Protein AF-B7NH53-F1 (afdb_monomer_lite)

Secondary structure (DSSP, 8-state):
---HHHHHHHHHHHHHHTT--HHHHHHHHTT--HHHHHHHHTS-HHHHHHHHHH----HHHHHHHHHHHHHHTT-

pLDDT: mean 75.92, std 12.15, range [36.66, 92.44]

Organism: Escherichia coli O17:K52:H18 (strain UMN026 / ExPEC) (NCBI:txid585056)

Structure (mmCIF, N/CA/C/O backbone):
data_AF-B7NH53-F1
#
_entry.id   AF-B7NH53-F1
#
loop_
_atom_site.group_PDB
_atom_site.id
_atom_site.type_symbol
_atom_site.label_atom_id
_atom_site.label_alt_id
_atom_site.label_comp_id
_atom_site.label_asym_id
_atom_site.label_entity_id
_atom_site.label_seq_id
_atom_site.pdbx_PDB_ins_code
_atom_site.Cartn_x
_atom_site.Cartn_y
_atom_site.Cartn_z
_atom_site.occupancy
_atom_site.B_iso_or_equiv
_atom_site.auth_seq_id
_atom_site.auth_comp_id
_atom_site.auth_asym_id
_atom_site.auth_atom_id
_atom_site.pdbx_PDB_model_num
ATOM 1 N N . MET A 1 1 ? 15.509 -10.845 -20.138 1.00 54.69 1 MET A N 1
ATOM 2 C CA . MET A 1 1 ? 14.170 -10.360 -19.760 1.00 54.69 1 MET A CA 1
ATOM 3 C C . MET A 1 1 ? 14.273 -10.007 -18.294 1.00 54.69 1 MET A C 1
ATOM 5 O O . MET A 1 1 ? 14.523 -10.903 -17.502 1.00 54.69 1 MET A O 1
ATOM 9 N N . ILE A 1 2 ? 14.297 -8.718 -17.960 1.00 55.12 2 ILE A N 1
ATOM 10 C CA . ILE A 1 2 ? 14.266 -8.323 -16.552 1.00 55.12 2 ILE A CA 1
ATOM 11 C C . ILE A 1 2 ? 12.873 -8.695 -16.057 1.00 55.12 2 ILE A C 1
ATOM 13 O O . ILE A 1 2 ? 11.879 -8.348 -16.690 1.00 55.12 2 ILE A O 1
ATOM 17 N N . ASP A 1 3 ? 12.840 -9.493 -15.001 1.00 77.69 3 ASP A N 1
ATOM 18 C CA . ASP A 1 3 ? 11.621 -10.012 -14.415 1.00 77.69 3 ASP A CA 1
ATOM 19 C C . ASP A 1 3 ? 10.779 -8.830 -13.913 1.00 77.69 3 ASP A C 1
ATOM 21 O O . ASP A 1 3 ? 11.216 -8.068 -13.044 1.00 77.69 3 ASP A O 1
ATOM 25 N N . LEU A 1 4 ? 9.621 -8.605 -14.542 1.00 67.62 4 LEU A N 1
ATOM 26 C CA . LEU A 1 4 ? 8.762 -7.454 -14.254 1.00 67.62 4 LEU A CA 1
ATOM 27 C C . LEU A 1 4 ? 8.392 -7.418 -12.763 1.00 67.62 4 LEU A C 1
ATOM 29 O O . LEU A 1 4 ? 8.359 -6.342 -12.165 1.00 67.62 4 LEU A O 1
ATOM 33 N N . GLU A 1 5 ? 8.211 -8.589 -12.142 1.00 69.38 5 GLU A N 1
ATOM 34 C CA . GLU A 1 5 ? 7.906 -8.711 -10.716 1.00 69.38 5 GLU A CA 1
ATOM 35 C C . GLU A 1 5 ? 9.064 -8.223 -9.841 1.00 69.38 5 GLU A C 1
ATOM 37 O O . GLU A 1 5 ? 8.853 -7.595 -8.797 1.00 69.38 5 GLU A O 1
ATOM 42 N N . ASN A 1 6 ? 10.303 -8.482 -10.268 1.00 77.88 6 ASN A N 1
ATOM 43 C CA . ASN A 1 6 ? 11.483 -8.035 -9.543 1.00 77.88 6 ASN A CA 1
ATOM 44 C C . ASN A 1 6 ? 11.620 -6.509 -9.602 1.00 77.88 6 ASN A C 1
ATOM 46 O O . ASN A 1 6 ? 11.897 -5.886 -8.579 1.00 77.88 6 ASN A O 1
ATOM 50 N N . GLN A 1 7 ? 11.318 -5.887 -10.747 1.00 72.38 7 GLN A N 1
ATOM 51 C CA . GLN A 1 7 ? 11.289 -4.422 -10.849 1.00 72.38 7 GLN A CA 1
ATOM 52 C C . GLN A 1 7 ? 10.164 -3.798 -10.023 1.00 72.38 7 GLN A C 1
ATOM 54 O O . GLN A 1 7 ? 10.353 -2.739 -9.423 1.00 72.38 7 GLN A O 1
ATOM 59 N N . GLU A 1 8 ? 8.989 -4.426 -9.967 1.00 76.50 8 GLU A N 1
ATOM 60 C CA . GLU A 1 8 ? 7.890 -3.945 -9.125 1.00 76.50 8 GLU A CA 1
ATOM 61 C C . GLU A 1 8 ? 8.245 -4.002 -7.644 1.00 76.50 8 GLU A C 1
ATOM 63 O O . GLU A 1 8 ? 8.049 -3.016 -6.922 1.00 76.50 8 GLU A O 1
ATOM 68 N N . ARG A 1 9 ? 8.843 -5.112 -7.203 1.00 77.56 9 ARG A N 1
ATOM 69 C CA . ARG A 1 9 ? 9.370 -5.237 -5.841 1.00 77.56 9 ARG A CA 1
ATOM 70 C C . ARG A 1 9 ? 10.431 -4.191 -5.552 1.00 77.56 9 ARG A C 1
ATOM 72 O O . ARG A 1 9 ? 10.378 -3.582 -4.488 1.00 77.56 9 ARG A O 1
ATOM 79 N N . GLU A 1 10 ? 11.360 -3.951 -6.470 1.00 81.94 10 GLU A N 1
ATOM 80 C CA . GLU A 1 10 ? 12.400 -2.936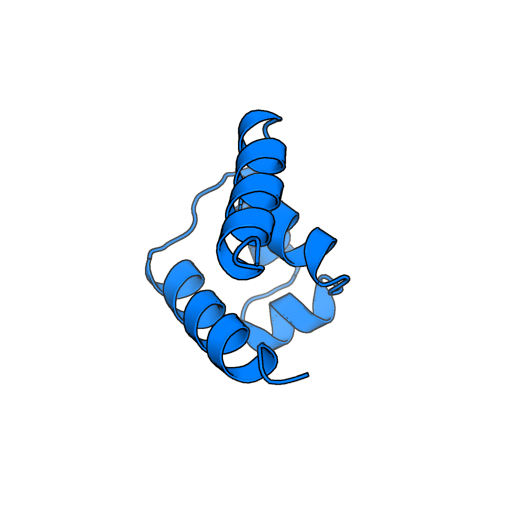 -6.292 1.00 81.94 10 GLU A CA 1
ATOM 81 C C . GLU A 1 10 ? 11.815 -1.529 -6.174 1.00 81.94 10 GLU A C 1
ATOM 83 O O . GLU A 1 10 ? 12.198 -0.794 -5.268 1.00 81.94 10 GLU A O 1
ATOM 88 N N . VAL A 1 11 ? 10.835 -1.161 -7.004 1.00 77.00 11 VAL A N 1
ATOM 89 C CA . VAL A 1 11 ? 10.185 0.158 -6.914 1.00 77.00 11 VAL A CA 1
ATOM 90 C C . VAL A 1 11 ? 9.432 0.320 -5.594 1.00 77.00 11 VAL A C 1
ATOM 92 O O . VAL A 1 11 ? 9.550 1.361 -4.944 1.00 77.00 11 VAL A O 1
ATOM 95 N N . ILE A 1 12 ? 8.696 -0.706 -5.161 1.00 78.06 12 ILE A N 1
ATOM 96 C CA . ILE A 1 12 ? 7.987 -0.679 -3.877 1.00 78.06 12 ILE A CA 1
ATOM 97 C C . ILE A 1 12 ? 8.985 -0.599 -2.713 1.00 78.06 12 ILE A C 1
ATOM 99 O O . ILE A 1 12 ? 8.782 0.190 -1.791 1.00 78.06 12 ILE A O 1
ATOM 103 N N . ASN A 1 13 ? 10.089 -1.347 -2.774 1.00 77.44 13 ASN A N 1
ATOM 104 C CA . ASN A 1 13 ? 11.148 -1.316 -1.765 1.00 77.44 13 ASN A CA 1
ATOM 105 C C . ASN A 1 13 ? 11.881 0.033 -1.736 1.00 77.44 13 ASN A C 1
ATOM 107 O O . ASN A 1 13 ? 12.222 0.519 -0.663 1.00 77.44 13 ASN A O 1
ATOM 111 N N . LEU A 1 14 ? 12.091 0.678 -2.884 1.00 78.75 14 LEU A N 1
ATOM 112 C CA . LEU A 1 14 ? 12.686 2.015 -2.961 1.00 78.75 14 LEU A CA 1
ATOM 113 C C . LEU A 1 14 ? 11.774 3.081 -2.351 1.00 78.75 14 LEU A C 1
ATOM 115 O O . LEU A 1 14 ? 12.257 3.970 -1.651 1.00 78.75 14 LEU A O 1
ATOM 119 N N . MET A 1 15 ? 10.464 3.010 -2.598 1.00 77.00 15 MET A N 1
ATOM 120 C CA . MET A 1 15 ? 9.483 3.892 -1.952 1.00 77.00 15 MET A CA 1
ATOM 121 C C . MET A 1 15 ? 9.428 3.639 -0.441 1.00 77.00 15 MET A C 1
ATOM 123 O O . MET A 1 15 ? 9.380 4.584 0.345 1.00 77.00 15 MET A O 1
ATOM 127 N N . PHE A 1 16 ? 9.517 2.373 -0.035 1.00 74.56 16 PHE A N 1
ATOM 128 C CA . PHE A 1 16 ? 9.592 1.970 1.364 1.00 74.56 16 PHE A CA 1
ATOM 129 C C . PHE A 1 16 ? 10.816 2.539 2.085 1.00 74.56 16 PHE A C 1
ATOM 131 O O . PHE A 1 16 ? 10.689 3.150 3.143 1.00 74.56 16 PHE A O 1
ATOM 138 N N . SER A 1 17 ? 11.994 2.442 1.466 1.00 75.06 17 SER A N 1
ATOM 139 C CA . SER A 1 17 ? 13.234 3.044 1.973 1.00 75.06 17 SER A CA 1
ATOM 140 C C . SER A 1 17 ? 13.171 4.573 2.086 1.00 75.06 17 SER A C 1
ATOM 142 O O . SER A 1 17 ? 13.970 5.162 2.807 1.00 75.06 17 SER A O 1
ATOM 144 N N . 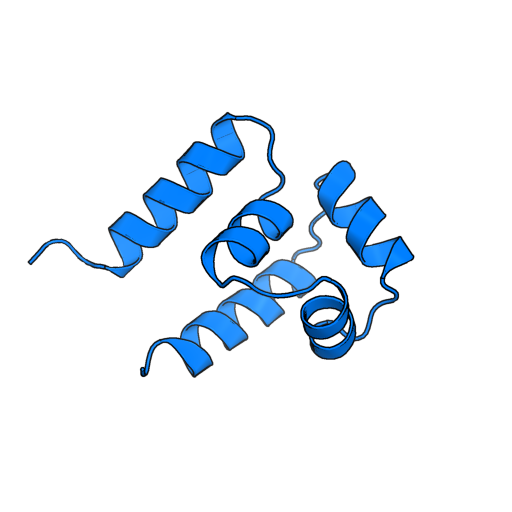GLN A 1 18 ? 12.216 5.223 1.412 1.00 76.50 18 GLN A N 1
ATOM 145 C CA . GLN A 1 18 ? 11.942 6.662 1.527 1.00 76.50 18 GLN A CA 1
ATOM 146 C C . GLN A 1 18 ? 10.915 6.996 2.628 1.00 76.50 18 GLN A C 1
ATOM 148 O O . GLN A 1 18 ? 10.468 8.137 2.729 1.00 76.50 18 GLN A O 1
ATOM 153 N N . GLY A 1 19 ? 10.527 6.020 3.456 1.00 76.38 19 GLY A N 1
ATOM 154 C CA . GLY A 1 19 ? 9.568 6.204 4.549 1.00 76.38 19 GLY A CA 1
ATOM 155 C C . GLY A 1 19 ? 8.104 6.213 4.102 1.00 76.38 19 GLY A C 1
ATOM 156 O O . GLY A 1 19 ? 7.222 6.600 4.871 1.00 76.38 19 GLY A O 1
ATOM 157 N N . ILE A 1 20 ? 7.820 5.804 2.861 1.00 79.06 20 ILE A N 1
ATOM 158 C CA . ILE A 1 20 ? 6.451 5.578 2.394 1.00 79.06 20 ILE A CA 1
ATOM 159 C C . ILE A 1 20 ? 6.035 4.187 2.861 1.00 79.06 20 ILE A C 1
ATOM 161 O O . ILE A 1 20 ? 6.704 3.205 2.551 1.00 79.06 20 ILE A O 1
ATOM 165 N N . SER A 1 21 ? 4.904 4.064 3.559 1.00 81.69 21 SER A N 1
ATOM 166 C CA . SER A 1 21 ? 4.439 2.733 3.951 1.00 81.69 21 SER A CA 1
ATOM 167 C C . SER A 1 21 ? 4.260 1.829 2.738 1.00 81.69 21 SER A C 1
ATOM 169 O O . SER A 1 21 ? 3.796 2.258 1.680 1.00 81.69 21 SER A O 1
ATOM 171 N N . TRP A 1 22 ? 4.561 0.545 2.914 1.00 80.94 22 TRP A N 1
ATOM 172 C CA . TRP A 1 22 ? 4.450 -0.438 1.838 1.00 80.94 22 TRP A CA 1
ATOM 173 C C . TRP A 1 22 ? 3.063 -0.420 1.171 1.00 80.94 22 TRP A C 1
ATOM 175 O O . TRP A 1 22 ? 2.952 -0.467 -0.048 1.00 80.94 22 TRP A O 1
ATOM 185 N N . LEU A 1 23 ? 1.995 -0.251 1.961 1.00 81.31 23 LEU A N 1
ATOM 186 C CA . LEU A 1 23 ? 0.627 -0.165 1.446 1.00 81.31 23 LEU A CA 1
ATOM 187 C C . LEU A 1 23 ? 0.383 1.097 0.610 1.00 81.31 23 LEU A C 1
ATOM 189 O O . LEU A 1 23 ? -0.273 1.016 -0.426 1.00 81.31 23 LEU A O 1
ATOM 193 N N . ALA A 1 24 ? 0.931 2.241 1.024 1.00 84.12 24 ALA A N 1
ATOM 194 C CA . ALA A 1 24 ? 0.853 3.463 0.235 1.00 84.12 24 ALA A CA 1
ATOM 195 C C . ALA A 1 24 ? 1.677 3.346 -1.057 1.00 84.12 24 ALA A C 1
ATOM 197 O O . ALA A 1 24 ? 1.200 3.760 -2.112 1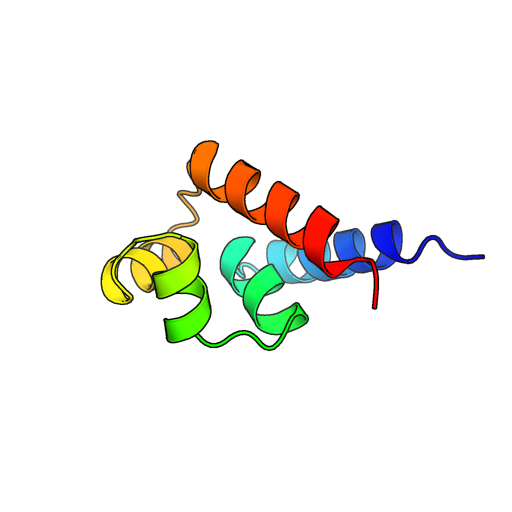.00 84.12 24 ALA A O 1
ATOM 198 N N . ALA A 1 25 ? 2.864 2.736 -1.002 1.00 83.62 25 ALA A N 1
ATOM 199 C CA . ALA A 1 25 ? 3.713 2.502 -2.170 1.00 83.62 25 ALA A CA 1
ATOM 200 C C . ALA A 1 25 ? 3.011 1.621 -3.218 1.00 83.62 25 ALA A C 1
ATOM 202 O O . ALA A 1 25 ? 2.915 2.003 -4.386 1.00 83.62 25 ALA A O 1
ATOM 203 N N . VAL A 1 26 ? 2.432 0.495 -2.788 1.00 81.75 26 VAL A N 1
ATOM 204 C CA . VAL A 1 26 ? 1.629 -0.398 -3.643 1.00 81.75 26 VAL A CA 1
ATOM 205 C C . VAL A 1 26 ? 0.429 0.349 -4.227 1.00 81.75 26 VAL A C 1
ATOM 207 O O . VAL A 1 26 ? 0.210 0.331 -5.439 1.00 81.75 26 VAL A O 1
ATOM 210 N N . ARG A 1 27 ? -0.325 1.076 -3.395 1.00 87.81 27 ARG A N 1
ATOM 211 C CA . ARG A 1 27 ? -1.496 1.836 -3.849 1.00 87.81 27 ARG A CA 1
ATOM 212 C C . ARG A 1 27 ? -1.134 2.874 -4.917 1.00 87.81 27 ARG A C 1
ATOM 214 O O . ARG A 1 27 ? -1.835 2.977 -5.923 1.00 87.81 27 ARG A O 1
ATOM 221 N N . ILE A 1 28 ? -0.055 3.631 -4.710 1.00 84.75 28 ILE A N 1
ATOM 222 C CA . ILE A 1 28 ? 0.435 4.645 -5.657 1.00 84.75 28 ILE A CA 1
ATOM 223 C C . ILE A 1 28 ? 0.881 3.983 -6.966 1.00 84.75 28 ILE A C 1
ATOM 225 O O . ILE A 1 28 ? 0.505 4.455 -8.040 1.00 84.75 28 ILE A O 1
ATOM 229 N N . ARG A 1 29 ? 1.622 2.870 -6.890 1.00 83.50 29 ARG A N 1
ATOM 230 C CA . ARG A 1 29 ? 2.107 2.121 -8.059 1.00 83.50 29 ARG A CA 1
ATOM 231 C C . ARG A 1 29 ? 0.965 1.641 -8.954 1.00 83.50 29 ARG A C 1
ATOM 233 O O . ARG A 1 29 ? 1.020 1.854 -10.162 1.00 83.50 29 ARG A O 1
ATOM 240 N N . HIS A 1 30 ? -0.078 1.060 -8.364 1.00 83.44 30 HIS A N 1
ATOM 241 C CA . HIS A 1 30 ? -1.248 0.569 -9.100 1.00 83.44 30 HIS A CA 1
ATOM 242 C C . HIS A 1 30 ? -2.301 1.655 -9.376 1.00 83.44 30 HIS A C 1
ATOM 244 O O . HIS A 1 30 ? -3.370 1.346 -9.893 1.00 83.44 30 HIS A O 1
ATOM 250 N N . LYS A 1 31 ? -2.015 2.927 -9.054 1.00 87.56 31 LYS A N 1
ATOM 251 C CA . LYS A 1 31 ? -2.919 4.077 -9.251 1.00 87.56 31 LYS A CA 1
ATOM 252 C C . LYS A 1 31 ? -4.295 3.900 -8.593 1.00 87.56 31 LYS A C 1
ATOM 254 O O . LYS A 1 31 ? -5.290 4.432 -9.077 1.00 87.56 31 LYS A O 1
ATOM 259 N N . LEU A 1 32 ? -4.344 3.189 -7.468 1.00 88.44 32 LEU A N 1
ATOM 260 C CA . LEU A 1 32 ? -5.585 2.902 -6.756 1.00 88.44 32 LEU A CA 1
ATOM 261 C C . LEU A 1 32 ? -5.965 4.054 -5.814 1.00 88.44 32 LEU A C 1
ATOM 263 O O . LEU A 1 32 ? -5.140 4.631 -5.088 1.00 88.44 32 LEU A O 1
ATOM 267 N N . SER A 1 33 ? -7.249 4.391 -5.786 1.00 90.75 33 SER A N 1
ATOM 268 C CA . SER A 1 33 ? -7.799 5.346 -4.829 1.00 90.75 33 SER A CA 1
ATOM 269 C C . SER A 1 33 ? -7.917 4.726 -3.434 1.00 90.75 33 SER A C 1
ATOM 271 O O . SER A 1 33 ? -8.021 3.511 -3.252 1.00 90.75 33 SER A O 1
ATOM 273 N N . LEU A 1 34 ? -7.952 5.577 -2.405 1.00 89.31 34 LEU A N 1
ATOM 274 C CA . LEU A 1 34 ? -8.224 5.125 -1.036 1.00 89.31 34 LEU A CA 1
ATOM 275 C C . LEU A 1 34 ? -9.584 4.422 -0.917 1.00 89.31 34 LEU A C 1
ATOM 277 O O . LEU A 1 34 ? -9.728 3.533 -0.084 1.00 89.31 34 LEU A O 1
ATOM 281 N N . ALA A 1 35 ? -10.572 4.814 -1.727 1.00 90.75 35 ALA A N 1
ATOM 282 C CA . ALA A 1 35 ? -11.903 4.218 -1.717 1.00 90.75 35 ALA A CA 1
ATOM 283 C C . ALA A 1 35 ? -11.887 2.786 -2.270 1.00 90.75 35 ALA A C 1
ATOM 285 O O . ALA A 1 35 ? -12.477 1.893 -1.661 1.00 90.75 35 ALA A O 1
ATOM 286 N N . GLU A 1 36 ? -11.167 2.551 -3.368 1.00 89.06 36 GLU A N 1
ATOM 287 C CA . GLU A 1 36 ? -11.008 1.215 -3.957 1.00 89.06 36 GLU A CA 1
ATOM 288 C C . GLU A 1 36 ? -10.305 0.267 -2.986 1.00 89.06 36 GLU A C 1
ATOM 290 O O . GLU A 1 36 ? -10.829 -0.804 -2.679 1.00 89.06 36 GLU A O 1
ATOM 295 N N . VAL A 1 37 ? -9.180 0.700 -2.409 1.00 86.94 37 VAL A N 1
ATOM 296 C CA . VAL A 1 37 ? -8.434 -0.100 -1.426 1.00 86.94 37 VAL A CA 1
ATOM 297 C C . VAL A 1 37 ? -9.251 -0.345 -0.155 1.00 86.94 37 VAL A C 1
ATOM 299 O O . VAL A 1 37 ? -9.244 -1.449 0.386 1.00 86.94 37 VAL A O 1
ATOM 302 N N . SER A 1 38 ? -9.984 0.662 0.324 1.00 90.00 38 SER A N 1
ATOM 303 C CA . SER A 1 38 ? -10.875 0.546 1.485 1.00 90.00 38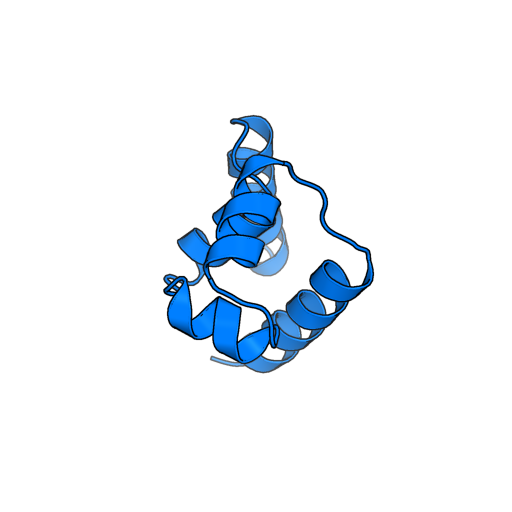 SER A CA 1
ATOM 304 C C . SER A 1 38 ? -11.966 -0.501 1.252 1.00 90.00 38 SER A C 1
ATOM 306 O O . SER A 1 38 ? -12.154 -1.383 2.095 1.00 90.00 38 SER A O 1
ATOM 308 N N . LYS A 1 39 ? -12.629 -0.454 0.090 1.00 89.56 39 LYS A N 1
ATOM 309 C CA . LYS A 1 39 ? -13.660 -1.421 -0.309 1.00 89.56 39 LYS A CA 1
ATOM 310 C C . LYS A 1 39 ? -13.088 -2.832 -0.429 1.00 89.56 39 LYS A C 1
ATOM 312 O O . LYS A 1 39 ? -13.672 -3.774 0.093 1.00 89.56 39 LYS A O 1
ATOM 317 N N . MET A 1 40 ? -11.929 -2.961 -1.065 1.00 86.44 40 MET A N 1
ATOM 318 C CA . MET A 1 40 ? -11.255 -4.237 -1.289 1.00 86.44 40 MET A CA 1
ATOM 319 C C . MET A 1 40 ? -10.790 -4.898 0.017 1.00 86.44 40 MET A C 1
ATOM 321 O O . MET A 1 40 ? -10.968 -6.097 0.228 1.00 86.44 40 MET A O 1
ATOM 325 N N . LEU A 1 41 ? -10.215 -4.115 0.931 1.00 82.62 41 LEU A N 1
ATOM 326 C CA . LEU A 1 41 ? -9.760 -4.623 2.223 1.00 82.62 41 LEU A CA 1
ATOM 327 C C . LEU A 1 41 ? -10.905 -4.832 3.222 1.00 82.62 41 LEU A C 1
ATOM 329 O O . LEU A 1 41 ? -10.720 -5.568 4.197 1.00 82.62 41 LEU A O 1
ATOM 333 N N . GLY A 1 42 ? -12.071 -4.229 2.976 1.00 88.06 42 GLY A N 1
ATOM 334 C CA . GLY A 1 42 ? -13.216 -4.255 3.884 1.00 88.06 42 GLY A CA 1
ATOM 335 C C . GLY A 1 42 ? -12.974 -3.438 5.155 1.00 88.06 42 GLY A C 1
ATOM 336 O O . GLY A 1 42 ? -13.426 -3.822 6.230 1.00 88.06 42 GLY A O 1
ATOM 337 N N . ILE A 1 43 ? -12.218 -2.341 5.058 1.00 87.56 43 ILE A N 1
ATOM 338 C CA . ILE A 1 43 ? -11.890 -1.458 6.188 1.00 87.56 43 ILE A CA 1
ATOM 339 C C . ILE A 1 43 ? -12.265 -0.019 5.861 1.00 87.56 43 ILE A C 1
ATOM 341 O O . ILE A 1 43 ? -12.289 0.361 4.697 1.00 87.56 43 ILE A O 1
ATOM 345 N N . SER A 1 44 ? -12.503 0.815 6.874 1.00 92.44 44 SER A N 1
ATOM 346 C CA . SER A 1 44 ? -12.790 2.235 6.642 1.00 92.44 44 SER A CA 1
ATOM 347 C C . SER A 1 44 ? -11.587 2.982 6.041 1.00 92.44 44 SER A C 1
ATOM 349 O O . SER A 1 44 ? -10.433 2.669 6.348 1.00 92.44 44 SER A O 1
ATOM 351 N N . ILE A 1 45 ? -11.845 4.033 5.253 1.00 90.81 45 ILE A N 1
ATOM 352 C CA . ILE A 1 45 ? -10.799 4.921 4.708 1.00 90.81 45 ILE A CA 1
ATOM 353 C C . ILE A 1 45 ? -9.939 5.527 5.830 1.00 90.81 45 ILE A C 1
ATOM 355 O O . ILE A 1 45 ? -8.728 5.679 5.678 1.00 90.81 45 ILE A O 1
ATOM 359 N N . ASN A 1 46 ? -10.537 5.850 6.980 1.00 90.38 46 ASN A N 1
ATOM 360 C CA . ASN A 1 46 ? -9.808 6.404 8.123 1.00 90.38 46 ASN A CA 1
ATOM 361 C C . ASN A 1 46 ? -8.850 5.375 8.739 1.00 90.38 46 ASN A C 1
ATOM 363 O O . ASN A 1 46 ? -7.705 5.708 9.054 1.00 90.38 46 ASN A O 1
ATOM 367 N N . SER A 1 47 ? -9.284 4.117 8.851 1.00 86.50 47 SER A N 1
ATOM 368 C CA . SER A 1 47 ? -8.426 3.001 9.262 1.00 86.50 47 SER A CA 1
ATOM 369 C C . SER A 1 47 ? -7.286 2.795 8.265 1.00 86.50 47 SER A C 1
ATOM 371 O O . SER A 1 47 ? -6.136 2.674 8.680 1.00 86.50 47 SER A O 1
ATOM 373 N N . LEU A 1 48 ? -7.586 2.836 6.962 1.00 87.19 48 LEU A N 1
ATOM 374 C CA . LEU A 1 48 ? -6.599 2.713 5.890 1.00 87.19 48 LEU A CA 1
ATOM 375 C C . LEU A 1 48 ? -5.532 3.815 5.966 1.00 87.19 48 LEU A C 1
ATOM 377 O O . LEU A 1 48 ? -4.346 3.505 6.002 1.00 87.19 48 LEU A O 1
ATOM 381 N N . LYS A 1 49 ? -5.932 5.086 6.106 1.00 87.62 49 LYS A N 1
ATOM 382 C CA . LYS A 1 49 ? -5.002 6.217 6.292 1.00 87.62 49 LYS A CA 1
ATOM 383 C C . LYS A 1 49 ? -4.109 6.041 7.520 1.00 87.62 49 LYS A C 1
ATOM 385 O O . LYS A 1 49 ? -2.940 6.414 7.496 1.00 87.62 49 LYS A O 1
ATOM 390 N N . ARG A 1 50 ? -4.647 5.494 8.615 1.00 86.38 50 ARG A N 1
ATOM 391 C CA . ARG A 1 50 ? -3.870 5.240 9.836 1.00 86.38 50 ARG A CA 1
ATOM 392 C C . ARG A 1 50 ? -2.850 4.123 9.622 1.00 86.38 50 ARG A C 1
ATOM 394 O O . ARG A 1 50 ? -1.719 4.256 10.076 1.00 86.38 50 ARG A O 1
ATOM 401 N N . ILE A 1 51 ? -3.220 3.066 8.905 1.00 83.69 51 ILE A N 1
ATOM 402 C CA . ILE A 1 51 ? -2.314 1.971 8.536 1.00 83.69 51 ILE A CA 1
ATOM 403 C C . ILE A 1 51 ? -1.217 2.480 7.591 1.00 83.69 51 ILE A C 1
ATOM 405 O O . ILE A 1 51 ? -0.045 2.215 7.842 1.00 83.69 51 ILE A O 1
ATOM 409 N N . GLU A 1 52 ? -1.570 3.286 6.583 1.00 83.31 52 GLU A N 1
ATOM 410 C CA . GLU A 1 52 ? -0.600 3.899 5.664 1.00 83.31 52 GLU A CA 1
ATOM 411 C C . GLU A 1 52 ? 0.382 4.850 6.370 1.00 83.31 52 GLU A C 1
ATOM 413 O O . GLU A 1 52 ? 1.496 5.034 5.893 1.00 83.31 52 GLU A O 1
ATOM 418 N N . LYS A 1 53 ? -0.004 5.456 7.499 1.00 81.44 53 LYS A N 1
ATOM 419 C CA . LYS A 1 53 ? 0.869 6.343 8.290 1.00 81.44 53 LYS A CA 1
ATOM 420 C C . LYS A 1 53 ? 1.708 5.629 9.345 1.00 81.44 53 LYS A C 1
ATOM 422 O O . LYS A 1 53 ? 2.738 6.150 9.746 1.00 81.44 53 LYS A O 1
ATOM 427 N N . THR A 1 54 ? 1.223 4.508 9.872 1.00 75.50 54 THR A N 1
ATOM 428 C CA . THR A 1 54 ? 1.841 3.829 11.029 1.00 75.50 54 THR A CA 1
ATOM 429 C C . THR A 1 54 ? 2.563 2.547 10.657 1.00 75.50 54 THR A C 1
ATOM 431 O O . THR A 1 54 ? 3.130 1.905 11.535 1.00 75.50 54 THR A O 1
ATOM 434 N N . GLU A 1 55 ? 2.491 2.144 9.386 1.00 64.31 55 GLU A N 1
ATOM 435 C CA . GLU A 1 55 ? 3.111 0.927 8.862 1.00 64.31 55 GLU A CA 1
ATOM 436 C C . GLU A 1 55 ? 2.742 -0.368 9.606 1.00 64.31 55 GLU A C 1
ATOM 438 O O . GLU A 1 55 ? 3.335 -1.424 9.389 1.00 64.31 55 GLU A O 1
ATOM 443 N N . ARG A 1 56 ? 1.698 -0.346 10.446 1.00 59.06 56 ARG A N 1
ATOM 444 C CA . ARG A 1 56 ? 1.162 -1.545 11.103 1.00 59.06 56 ARG A CA 1
ATOM 445 C C . ARG A 1 56 ? 0.331 -2.340 10.107 1.00 59.06 56 ARG A C 1
ATOM 447 O O . ARG A 1 56 ? -0.894 -2.408 10.192 1.00 59.06 56 ARG A O 1
ATOM 454 N N . LEU A 1 57 ? 1.017 -2.944 9.147 1.00 61.09 57 LEU A N 1
ATOM 455 C CA . LEU A 1 57 ? 0.434 -3.915 8.242 1.00 61.09 57 LEU A CA 1
ATOM 456 C C . LEU A 1 57 ? 0.370 -5.253 8.957 1.00 61.09 57 LEU A C 1
ATOM 458 O O . LEU A 1 57 ? 1.377 -5.946 9.1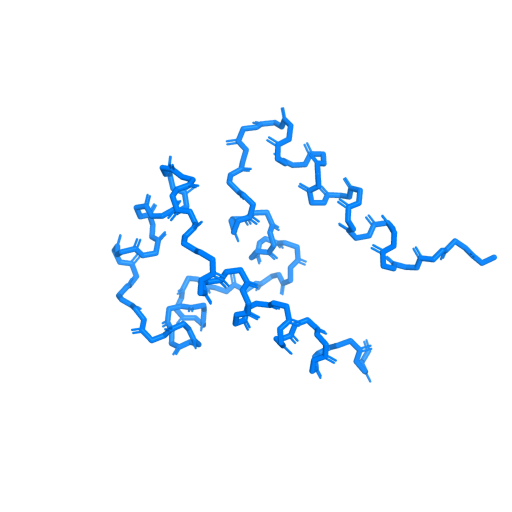02 1.00 61.09 57 LEU A O 1
ATOM 462 N N . SER A 1 58 ? -0.830 -5.617 9.403 1.00 60.78 58 SER A N 1
ATOM 463 C CA . SER A 1 58 ? -1.078 -6.980 9.853 1.00 60.78 58 SER A CA 1
ATOM 464 C C . SER A 1 58 ? -0.849 -7.953 8.694 1.00 60.78 58 SER A C 1
ATOM 466 O O . SER A 1 58 ? -1.092 -7.634 7.524 1.00 60.78 58 SER A O 1
ATOM 468 N N . SER A 1 59 ? -0.401 -9.164 9.017 1.00 61.19 59 SER A N 1
ATOM 469 C CA . SER A 1 59 ? -0.131 -10.232 8.048 1.00 61.19 59 SER A CA 1
ATOM 470 C C . SER A 1 59 ? -1.331 -10.511 7.129 1.00 61.19 59 SER A C 1
ATOM 472 O O . SER A 1 59 ? -1.151 -10.820 5.955 1.00 61.19 59 SER A O 1
ATOM 474 N N . ASN A 1 60 ? -2.557 -10.309 7.630 1.00 66.56 60 ASN A N 1
ATOM 475 C CA . ASN A 1 60 ? -3.793 -10.449 6.855 1.00 66.56 60 ASN A CA 1
ATOM 476 C C . ASN A 1 60 ? -3.931 -9.418 5.727 1.00 66.56 60 ASN A C 1
ATOM 478 O O . ASN A 1 60 ? -4.433 -9.760 4.659 1.00 66.56 60 ASN A O 1
ATOM 482 N N . ILE A 1 61 ? -3.498 -8.169 5.935 1.00 66.56 61 ILE A N 1
ATOM 483 C CA . ILE A 1 61 ? -3.568 -7.129 4.896 1.00 66.56 61 ILE A CA 1
ATOM 484 C C . ILE A 1 61 ? -2.536 -7.413 3.806 1.00 66.56 61 ILE A C 1
ATOM 486 O O . ILE A 1 61 ? -2.860 -7.307 2.627 1.00 66.56 61 ILE A O 1
ATOM 490 N N . LYS A 1 62 ? -1.325 -7.844 4.187 1.00 67.25 62 LYS A N 1
ATOM 491 C CA . LYS A 1 62 ? -0.294 -8.259 3.221 1.00 67.25 62 LYS A CA 1
ATOM 492 C C . LYS A 1 62 ? -0.779 -9.424 2.352 1.00 67.25 62 LYS A C 1
ATOM 494 O O . LYS A 1 62 ? -0.632 -9.360 1.138 1.00 67.25 62 LYS A O 1
ATOM 499 N N . ARG A 1 63 ? -1.418 -10.436 2.955 1.00 69.00 63 ARG A N 1
ATOM 500 C CA . ARG A 1 63 ? -1.950 -11.603 2.231 1.00 69.00 63 ARG A CA 1
ATOM 501 C C . ARG A 1 63 ? -3.047 -11.228 1.227 1.00 69.00 63 ARG A C 1
ATOM 503 O O . ARG A 1 63 ? -2.917 -11.570 0.060 1.00 69.00 63 ARG A O 1
ATOM 510 N N . LYS A 1 64 ? -4.062 -10.457 1.643 1.00 68.56 64 LYS A N 1
ATOM 511 C CA . LYS A 1 64 ? -5.139 -9.991 0.741 1.00 68.56 64 LYS A CA 1
ATOM 512 C C . LYS A 1 64 ? -4.613 -9.202 -0.465 1.00 68.56 64 LYS A C 1
ATOM 514 O O . LYS A 1 64 ? -5.201 -9.238 -1.539 1.00 68.56 64 LYS A O 1
ATOM 519 N N . TRP A 1 65 ? -3.509 -8.478 -0.289 1.00 69.12 65 TRP A N 1
ATOM 520 C CA . TRP A 1 65 ? -2.861 -7.750 -1.379 1.00 69.12 65 TRP A CA 1
ATOM 521 C C . TRP A 1 65 ? -2.012 -8.630 -2.284 1.00 69.12 65 TRP A C 1
ATOM 523 O O . TRP A 1 65 ? -2.012 -8.413 -3.489 1.00 69.12 65 TRP A O 1
ATOM 533 N N . GLN A 1 66 ? -1.316 -9.627 -1.736 1.00 66.75 66 GLN A N 1
ATOM 534 C CA . GLN A 1 66 ? -0.638 -10.636 -2.552 1.00 66.75 66 GLN A CA 1
ATOM 535 C C . GLN A 1 66 ? -1.637 -11.377 -3.440 1.00 66.75 66 GLN A C 1
ATOM 537 O O . GLN A 1 66 ? -1.393 -11.514 -4.631 1.00 66.75 66 GLN A O 1
ATOM 542 N N . GLU A 1 67 ? -2.790 -11.760 -2.893 1.00 69.62 67 GLU A N 1
ATOM 543 C CA . GLU A 1 67 ? -3.880 -12.373 -3.660 1.00 69.62 67 GLU A CA 1
ATOM 544 C C . GLU A 1 67 ? -4.365 -11.457 -4.796 1.00 69.62 67 GLU A C 1
ATOM 546 O O . GLU A 1 67 ? -4.561 -11.914 -5.916 1.00 69.62 67 GLU A O 1
ATOM 551 N N . PHE A 1 68 ? -4.490 -10.150 -4.554 1.00 67.38 68 PHE A N 1
ATOM 552 C CA . PHE A 1 68 ? -4.873 -9.191 -5.594 1.00 67.38 68 PHE A CA 1
ATOM 553 C C . PHE A 1 68 ? -3.815 -8.987 -6.669 1.00 67.38 68 PHE A C 1
ATOM 555 O O . PHE A 1 68 ? -4.169 -8.928 -7.841 1.00 67.38 68 PHE A O 1
ATOM 562 N N . MET A 1 69 ? -2.537 -8.885 -6.293 1.00 64.31 69 MET A N 1
ATOM 563 C CA . MET A 1 69 ? -1.448 -8.785 -7.267 1.00 64.31 69 MET A CA 1
ATOM 564 C C . MET A 1 69 ? -1.438 -10.020 -8.170 1.00 64.31 69 MET A C 1
ATOM 566 O O . MET A 1 69 ? -1.409 -9.861 -9.381 1.00 64.31 69 MET A O 1
ATOM 570 N N . VAL A 1 70 ? -1.599 -11.223 -7.609 1.00 64.25 70 VAL A N 1
ATOM 571 C CA . VAL A 1 70 ? -1.706 -12.468 -8.392 1.00 64.25 70 VAL A CA 1
ATOM 572 C C . VAL A 1 70 ? -2.908 -12.439 -9.348 1.00 64.25 70 VAL A C 1
ATOM 574 O O . VAL A 1 70 ? -2.794 -12.855 -10.496 1.00 64.25 70 VAL A O 1
ATOM 577 N N . VAL A 1 71 ? -4.060 -11.919 -8.908 1.00 59.66 71 VAL A N 1
ATOM 578 C CA . VAL A 1 71 ? -5.280 -11.838 -9.736 1.00 59.66 71 VAL A CA 1
ATOM 579 C C . VAL A 1 71 ? -5.191 -10.752 -10.821 1.00 59.66 71 VAL A C 1
ATOM 581 O O . VAL A 1 71 ? -5.753 -10.926 -11.899 1.00 59.66 71 VAL A O 1
ATOM 584 N N . HIS A 1 72 ? -4.478 -9.649 -10.576 1.00 53.19 72 HIS A N 1
ATOM 585 C CA . HIS A 1 72 ? -4.344 -8.525 -11.515 1.00 53.19 72 HIS A CA 1
ATOM 586 C C . HIS A 1 72 ? -3.043 -8.515 -12.338 1.00 53.19 72 HIS A C 1
ATOM 588 O O . HIS A 1 72 ? -2.887 -7.643 -13.186 1.00 53.19 72 HIS A O 1
ATOM 594 N N . GLN A 1 73 ? -2.151 -9.493 -12.157 1.00 49.47 73 GLN A N 1
ATOM 595 C CA . GLN A 1 73 ? -0.926 -9.699 -12.952 1.00 49.47 73 GLN A CA 1
ATOM 596 C C . GLN A 1 73 ? -1.174 -10.267 -14.369 1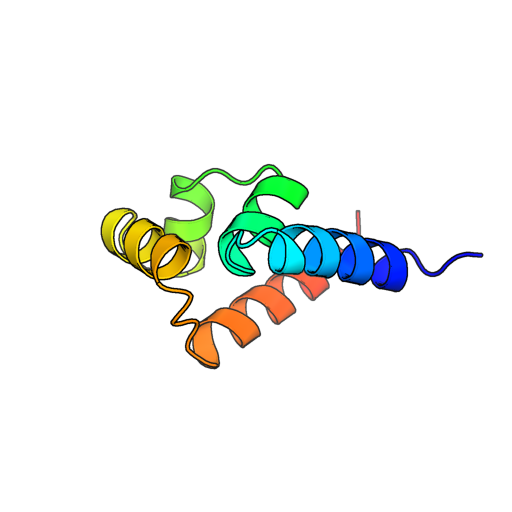.00 49.47 73 GLN A C 1
ATOM 598 O O . GLN A 1 73 ? -0.224 -10.477 -15.115 1.00 49.47 73 GLN A O 1
ATOM 603 N N . SER A 1 74 ? -2.430 -10.528 -14.759 1.00 43.34 74 SER A N 1
ATOM 604 C CA . SER A 1 74 ? -2.791 -11.076 -16.083 1.00 43.34 74 SER A CA 1
ATOM 605 C C . SER A 1 74 ? -3.156 -10.023 -17.149 1.00 43.34 74 SER A C 1
ATOM 607 O O . SER A 1 74 ? -3.710 -10.398 -18.181 1.00 43.34 74 SER A O 1
ATOM 609 N N . CYS A 1 75 ? -2.869 -8.734 -16.929 1.00 36.66 75 CYS A N 1
ATOM 610 C CA . CYS A 1 75 ? -3.123 -7.660 -17.901 1.00 36.66 75 CYS A CA 1
ATOM 611 C C . CYS A 1 75 ? -1.851 -6.890 -18.259 1.00 36.66 75 CYS A C 1
ATOM 613 O O . CYS A 1 75 ? -1.123 -6.500 -17.320 1.00 36.66 75 CYS A O 1
#

InterPro domains:
  IPR001387 Cro/C1-type, helix-turn-helix domain [PS50943] (23-53)
  IPR010982 Lambda repressor-like, DNA-binding domain superfamily [SSF47413] (21-57)

Radius of gyration: 12.32 Å; chains: 1; bounding box: 28×19×31 Å

Foldseek 3Di:
DPDVVVVLVVQLVVCVVVVFQSLNSVCVVVVHDLVRLCVQLVHDSVVVVVCRNVNPDDPSSVVSVVVVCVVPVPD

Sequence (75 aa):
MIDLENQEREVINLMFSQGISWLAAVRIRHKLSLAEVSKMLGISINSLKRIEKTERLSSNIKRKWQEFMVVHQSC